Protein AF-A0A482RHF7-F1 (afdb_monomer_lite)

Secondary structure (DSSP, 8-state):
-PPPPTT--S-HHHHHHHHHS-HHHHHHHT---GGG-HHHHTT----TT--HHHHHHHHHHHHHHTT--HHHHHHHHHHHHHHHHHTT-----HHHHHHTT-

Radius of gyration: 16.79 Å; chains: 1; bounding box: 43×41×40 Å

Foldseek 3Di:
DDDDDVQDFPDLVLLLCQQAPDPVLCVVLVPDHQCLFLSRVVRDDDRPPDDSNVVNVVVVVVCVVVVNDPVNVSVVSNVSSVVRVVRPDDDDDPVVVVVVVD

pLDDT: mean 84.37, std 16.83, range [37.56, 98.12]

Sequence (102 aa):
MVRQAEGDRSYHAFYYLLAGASPDLKRTLRLEAPEAYNYLSNEYRKVTGVNDALQFRALTACMNMLGMTEKVQQSIWRVLAVVLHLGNVEFASEGEREAAYN

Structure (mmCIF, N/CA/C/O backbone):
data_AF-A0A482RHF7-F1
#
_entry.id   AF-A0A482RHF7-F1
#
loop_
_atom_site.group_PDB
_atom_site.id
_atom_site.type_symbol
_atom_site.label_atom_id
_atom_site.label_alt_id
_atom_site.label_comp_id
_atom_site.label_asym_id
_atom_site.label_entity_id
_atom_site.label_seq_id
_atom_site.pdbx_PDB_ins_code
_atom_site.Cartn_x
_atom_site.Cartn_y
_atom_site.Cartn_z
_atom_site.occupancy
_atom_site.B_iso_or_equiv
_atom_site.auth_seq_id
_atom_site.auth_comp_id
_atom_site.auth_asym_id
_atom_site.auth_atom_id
_atom_site.pdbx_PDB_model_num
ATOM 1 N N . MET A 1 1 ? -0.049 19.821 -16.859 1.00 37.56 1 MET A N 1
ATOM 2 C CA . MET A 1 1 ? 1.069 19.376 -16.001 1.00 37.56 1 MET A CA 1
ATOM 3 C C . MET A 1 1 ? 1.251 20.421 -14.917 1.00 37.56 1 MET A C 1
ATOM 5 O O . MET A 1 1 ? 1.621 21.545 -15.230 1.00 37.56 1 MET A O 1
ATOM 9 N N . VAL A 1 2 ? 0.857 20.105 -13.685 1.00 39.84 2 VAL A N 1
ATOM 10 C CA . VAL A 1 2 ? 1.014 21.006 -12.534 1.00 39.84 2 VAL A CA 1
ATOM 11 C C . VAL A 1 2 ? 2.462 20.884 -12.062 1.00 39.84 2 VAL A C 1
ATOM 13 O O . VAL A 1 2 ? 2.936 19.771 -11.851 1.00 39.84 2 VAL A O 1
ATOM 16 N N . ARG A 1 3 ? 3.180 22.009 -11.962 1.00 41.75 3 ARG A N 1
ATOM 17 C CA . ARG A 1 3 ? 4.514 22.059 -11.346 1.00 41.75 3 ARG A CA 1
ATOM 18 C C . ARG A 1 3 ? 4.391 21.585 -9.898 1.00 41.75 3 ARG A C 1
ATOM 20 O O . ARG A 1 3 ? 3.671 22.213 -9.128 1.00 41.75 3 ARG A O 1
ATOM 27 N N . GLN A 1 4 ? 5.082 20.508 -9.546 1.00 48.69 4 GLN A N 1
ATOM 28 C CA . GLN A 1 4 ? 5.219 20.081 -8.157 1.00 48.69 4 GLN A CA 1
ATOM 29 C C . GLN A 1 4 ? 6.161 21.040 -7.431 1.00 48.69 4 GLN A C 1
ATOM 31 O O . GLN A 1 4 ? 7.216 21.397 -7.962 1.00 48.69 4 GLN A O 1
ATOM 36 N N . ALA A 1 5 ? 5.750 21.499 -6.249 1.00 48.47 5 ALA A N 1
ATOM 37 C CA . ALA A 1 5 ? 6.627 22.241 -5.354 1.00 48.47 5 ALA A CA 1
ATOM 38 C C . ALA A 1 5 ? 7.785 21.333 -4.901 1.00 48.47 5 ALA A C 1
ATOM 40 O O . ALA A 1 5 ? 7.639 20.110 -4.863 1.00 48.47 5 ALA A O 1
ATOM 41 N N . GLU A 1 6 ? 8.940 21.908 -4.556 1.00 43.34 6 GLU A N 1
ATOM 42 C CA . GLU A 1 6 ? 10.046 21.134 -3.979 1.00 43.34 6 GLU A CA 1
ATOM 43 C C . GLU A 1 6 ? 9.562 20.379 -2.731 1.00 43.34 6 GLU A C 1
ATOM 45 O O . GLU A 1 6 ? 9.251 20.983 -1.707 1.00 43.34 6 GLU A O 1
ATOM 50 N N . GLY A 1 7 ? 9.472 19.049 -2.835 1.00 53.47 7 GLY A N 1
ATOM 51 C CA . GLY A 1 7 ? 9.005 18.169 -1.759 1.00 53.47 7 GLY A CA 1
ATOM 52 C C . GLY A 1 7 ? 7.655 17.487 -2.003 1.00 53.47 7 GLY A C 1
ATOM 53 O O . GLY A 1 7 ? 7.331 16.553 -1.268 1.00 53.47 7 GLY A O 1
ATOM 54 N N . ASP A 1 8 ? 6.903 17.869 -3.040 1.00 60.47 8 ASP A N 1
ATOM 55 C CA . ASP A 1 8 ? 5.708 17.126 -3.449 1.00 60.47 8 ASP A CA 1
ATOM 56 C C . ASP A 1 8 ? 6.121 15.854 -4.194 1.00 60.47 8 ASP A C 1
ATOM 58 O O . ASP A 1 8 ? 6.669 15.897 -5.293 1.00 60.47 8 ASP A O 1
ATOM 62 N N . ARG A 1 9 ? 5.859 14.703 -3.576 1.00 70.38 9 ARG A N 1
ATOM 63 C CA . ARG A 1 9 ? 5.922 13.397 -4.244 1.00 70.38 9 ARG A CA 1
ATOM 64 C C . ARG A 1 9 ? 4.593 13.132 -4.941 1.00 70.38 9 ARG A C 1
ATOM 66 O O . ARG A 1 9 ? 3.531 13.355 -4.354 1.00 70.38 9 ARG A O 1
ATOM 73 N N . SER A 1 10 ? 4.635 12.597 -6.153 1.00 68.69 10 SER A N 1
ATOM 74 C CA . SER A 1 10 ? 3.423 12.121 -6.812 1.00 68.69 10 SER A CA 1
ATOM 75 C C . SER A 1 10 ? 2.852 10.914 -6.048 1.00 68.69 10 SER A C 1
ATOM 77 O O . SER A 1 10 ? 3.568 10.190 -5.359 1.00 68.69 10 SER A O 1
ATOM 79 N N . TYR A 1 11 ? 1.546 10.663 -6.174 1.00 79.31 11 TYR A N 1
ATOM 80 C CA . TYR A 1 11 ? 0.923 9.383 -5.794 1.00 79.31 11 TYR A CA 1
ATOM 81 C C . TYR A 1 11 ? 1.035 8.951 -4.311 1.00 79.31 11 TYR A C 1
ATOM 83 O O . TYR A 1 11 ? 1.357 7.804 -3.995 1.00 79.31 11 TYR A O 1
ATOM 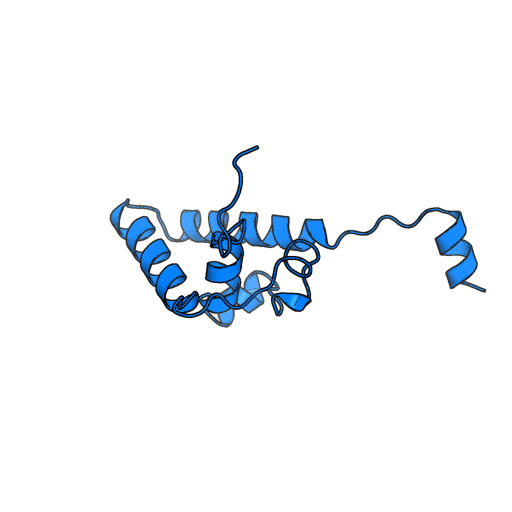91 N N . HIS A 1 12 ? 0.670 9.831 -3.374 1.00 87.00 12 HIS A N 1
ATOM 92 C CA . HIS A 1 12 ? 0.680 9.547 -1.927 1.00 87.00 12 HIS A CA 1
ATOM 93 C C . HIS A 1 12 ? -0.015 8.246 -1.495 1.00 87.00 12 HIS A C 1
ATOM 95 O O . HIS A 1 12 ? 0.428 7.597 -0.549 1.00 87.00 12 HIS A O 1
ATOM 101 N N . ALA A 1 13 ? -1.083 7.845 -2.191 1.00 91.81 13 ALA A N 1
ATOM 102 C CA . ALA A 1 13 ? -1.847 6.649 -1.853 1.00 91.81 13 ALA A CA 1
ATOM 103 C C . ALA A 1 13 ? -0.996 5.364 -1.880 1.00 91.81 13 ALA A C 1
ATOM 105 O O . ALA A 1 13 ? -1.223 4.481 -1.054 1.00 91.81 13 ALA A O 1
ATOM 106 N N . PHE A 1 14 ? 0.008 5.271 -2.764 1.00 93.00 14 PHE A N 1
ATOM 107 C CA . PHE A 1 14 ? 0.918 4.121 -2.792 1.00 93.00 14 PHE A CA 1
ATOM 108 C C . PHE A 1 14 ? 1.795 4.073 -1.543 1.00 93.00 14 PHE A C 1
ATOM 110 O O . PHE A 1 14 ? 1.875 3.035 -0.892 1.00 93.00 14 PHE A O 1
ATOM 117 N N . TYR A 1 15 ? 2.382 5.203 -1.147 1.00 91.44 15 TYR A N 1
ATOM 118 C CA . TYR A 1 15 ? 3.197 5.279 0.066 1.00 91.44 15 TYR A CA 1
ATOM 119 C C . TYR A 1 15 ? 2.378 4.994 1.326 1.00 91.44 15 TYR A C 1
ATOM 121 O O . TYR A 1 15 ? 2.833 4.265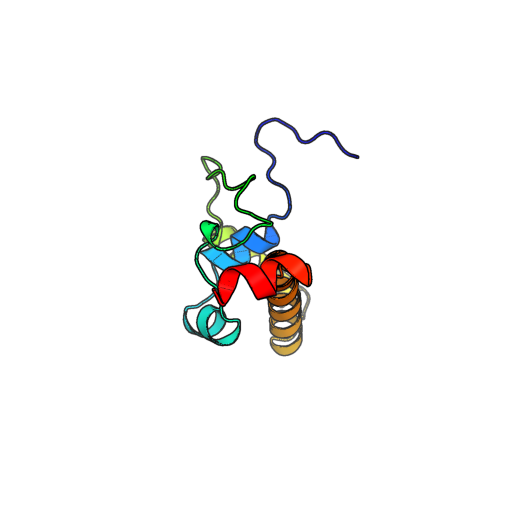 2.205 1.00 91.44 15 TYR A O 1
ATOM 129 N N . TYR A 1 16 ? 1.143 5.498 1.393 1.00 94.62 16 TYR A N 1
ATOM 130 C CA . TYR A 1 16 ? 0.232 5.211 2.500 1.00 94.62 16 TYR A CA 1
ATOM 131 C C . TYR A 1 16 ? -0.067 3.713 2.577 1.00 94.62 16 TYR A C 1
ATOM 133 O O . TYR A 1 16 ? 0.077 3.114 3.641 1.00 94.62 16 TYR A O 1
ATOM 141 N N . LEU A 1 17 ? -0.413 3.085 1.450 1.00 96.44 17 LEU A N 1
ATOM 142 C CA . LEU A 1 17 ? -0.675 1.649 1.388 1.00 96.44 17 LEU A CA 1
ATOM 143 C C . LEU A 1 17 ? 0.552 0.832 1.828 1.00 96.44 17 LEU A C 1
ATOM 145 O O . LEU A 1 17 ? 0.441 -0.013 2.715 1.00 96.44 17 LEU A O 1
ATOM 149 N N . LEU A 1 18 ? 1.729 1.112 1.265 1.00 94.81 18 LEU A N 1
ATOM 150 C CA . LEU A 1 18 ? 2.960 0.375 1.566 1.00 94.81 18 LEU A CA 1
ATOM 151 C C . LEU A 1 18 ? 3.423 0.556 3.017 1.00 94.81 18 LEU A C 1
ATOM 153 O O . LEU A 1 18 ? 3.916 -0.396 3.626 1.00 94.81 18 LEU A O 1
ATOM 157 N N . ALA A 1 19 ? 3.240 1.740 3.604 1.00 94.50 19 ALA A N 1
ATOM 158 C CA . ALA A 1 19 ? 3.632 2.010 4.984 1.00 94.50 19 ALA A CA 1
ATOM 159 C C . ALA A 1 19 ? 2.601 1.509 6.008 1.00 94.50 19 ALA A C 1
ATOM 161 O O . ALA A 1 19 ? 2.979 0.952 7.039 1.00 94.50 19 ALA A O 1
ATOM 162 N N . GLY A 1 20 ? 1.308 1.708 5.740 1.00 95.88 20 GLY A N 1
ATOM 163 C CA . GLY A 1 20 ? 0.238 1.573 6.728 1.00 95.88 20 GLY A CA 1
ATOM 164 C C . GLY A 1 20 ? -0.608 0.305 6.646 1.00 95.88 20 GLY A C 1
ATOM 165 O O . GLY A 1 20 ? -1.295 0.000 7.623 1.00 95.88 20 GLY A O 1
ATOM 166 N N . ALA A 1 21 ? -0.565 -0.442 5.536 1.00 97.25 21 ALA A N 1
ATOM 167 C CA . ALA A 1 21 ? -1.301 -1.699 5.419 1.00 97.25 21 ALA A CA 1
ATOM 168 C C . ALA A 1 21 ? -0.896 -2.703 6.511 1.00 97.25 21 ALA A C 1
ATOM 170 O O . ALA A 1 21 ? 0.273 -2.791 6.897 1.00 97.25 21 ALA A O 1
ATOM 171 N N . SER A 1 22 ? -1.857 -3.499 6.985 1.00 97.06 22 SER A N 1
ATOM 172 C CA . SER A 1 22 ? -1.566 -4.593 7.916 1.00 97.06 22 SER A CA 1
ATOM 173 C C . SER A 1 22 ? -0.684 -5.663 7.252 1.00 97.06 22 SER A C 1
ATOM 175 O O . SER A 1 22 ? -0.712 -5.799 6.025 1.00 97.06 22 SER A O 1
ATOM 177 N N . PRO A 1 23 ? 0.070 -6.467 8.025 1.00 96.88 23 PRO A N 1
ATOM 178 C CA . PRO A 1 23 ? 0.857 -7.570 7.469 1.00 96.88 23 PRO A CA 1
ATOM 179 C C . PRO A 1 23 ? 0.027 -8.530 6.603 1.00 96.88 23 PRO A C 1
ATOM 181 O O . PRO A 1 23 ? 0.464 -8.921 5.521 1.00 96.88 23 PRO A O 1
ATOM 184 N N . ASP A 1 24 ? -1.200 -8.849 7.024 1.00 97.50 24 ASP A N 1
ATOM 185 C CA . ASP A 1 24 ? -2.113 -9.702 6.257 1.00 97.50 24 ASP A CA 1
ATOM 186 C C . ASP A 1 24 ? -2.564 -9.067 4.944 1.00 97.50 24 ASP A C 1
ATOM 188 O O . ASP A 1 24 ? -2.630 -9.751 3.920 1.00 97.50 24 ASP A O 1
ATOM 192 N N . LEU A 1 25 ? -2.836 -7.759 4.946 1.00 96.75 25 LEU A N 1
ATOM 193 C CA . LEU A 1 25 ? -3.195 -7.035 3.733 1.00 96.75 25 LEU A CA 1
ATOM 194 C C . LEU A 1 25 ? -2.009 -6.981 2.763 1.00 96.75 25 LEU A C 1
ATOM 196 O O . LEU A 1 25 ? -2.182 -7.281 1.583 1.00 96.75 25 LEU A O 1
ATOM 200 N N . LYS A 1 26 ? -0.798 -6.687 3.256 1.00 97.94 26 LYS A N 1
ATOM 201 C CA . LYS A 1 26 ? 0.426 -6.707 2.439 1.00 97.94 26 LYS A CA 1
ATOM 202 C C . LYS A 1 26 ? 0.658 -8.079 1.817 1.00 97.94 26 LYS A C 1
ATOM 204 O O . LYS A 1 26 ? 0.885 -8.165 0.616 1.00 97.94 26 LYS A O 1
ATOM 209 N N . ARG A 1 27 ? 0.511 -9.154 2.597 1.00 97.75 27 ARG A N 1
ATOM 210 C CA . ARG A 1 27 ? 0.614 -10.537 2.107 1.00 97.75 27 ARG A CA 1
ATOM 211 C C . ARG A 1 27 ? -0.443 -10.852 1.048 1.00 97.75 27 ARG A C 1
ATOM 213 O O . ARG A 1 27 ? -0.120 -11.426 0.014 1.00 97.75 27 ARG A O 1
ATOM 220 N N . THR A 1 28 ? -1.692 -10.453 1.283 1.00 97.44 28 THR A N 1
ATOM 221 C CA . THR A 1 28 ? -2.812 -10.686 0.353 1.00 97.44 28 THR A CA 1
ATOM 222 C C . THR A 1 28 ? -2.607 -9.966 -0.980 1.00 97.44 28 THR A C 1
ATOM 224 O O . THR A 1 28 ? -2.910 -10.518 -2.035 1.00 97.44 28 THR A O 1
ATOM 227 N N . LEU A 1 29 ? -2.070 -8.747 -0.938 1.00 97.88 29 LEU A N 1
ATOM 228 C CA . LEU A 1 29 ? -1.819 -7.905 -2.109 1.00 97.88 29 LEU A CA 1
ATOM 229 C C . LEU A 1 29 ? -0.426 -8.109 -2.730 1.00 97.88 29 LEU A C 1
ATOM 231 O O . LEU A 1 29 ? -0.118 -7.485 -3.746 1.00 97.88 29 LEU A O 1
ATOM 235 N N . ARG A 1 30 ? 0.398 -8.984 -2.137 1.00 97.50 30 ARG A N 1
ATOM 236 C CA . ARG A 1 30 ? 1.798 -9.231 -2.518 1.00 97.50 30 ARG A CA 1
ATOM 237 C C . ARG A 1 30 ? 2.616 -7.939 -2.573 1.00 97.50 30 ARG A C 1
ATOM 239 O O . ARG A 1 30 ? 3.288 -7.670 -3.557 1.00 97.50 30 ARG A O 1
ATOM 246 N N . LEU A 1 31 ? 2.488 -7.109 -1.542 1.00 97.06 31 LEU A N 1
ATOM 247 C CA . LEU A 1 31 ? 3.197 -5.837 -1.463 1.00 97.06 31 LEU A CA 1
ATOM 248 C C . LEU A 1 31 ? 4.614 -6.025 -0.919 1.00 97.06 31 LEU A C 1
ATOM 250 O O . LEU A 1 31 ? 4.800 -6.671 0.114 1.00 97.06 31 LEU A O 1
ATOM 254 N N . GLU A 1 32 ? 5.577 -5.407 -1.590 1.00 94.31 32 GLU A N 1
ATOM 255 C CA . GLU A 1 32 ? 6.997 -5.391 -1.237 1.00 94.31 32 GLU A CA 1
ATOM 256 C C . GLU A 1 32 ? 7.425 -4.009 -0.716 1.00 94.31 32 GLU A C 1
ATOM 258 O O . GLU A 1 32 ? 6.594 -3.131 -0.466 1.00 94.31 32 GLU A O 1
ATOM 263 N N . ALA A 1 33 ? 8.724 -3.818 -0.482 1.00 90.25 33 ALA A N 1
ATOM 264 C CA . ALA A 1 33 ? 9.259 -2.516 -0.101 1.00 90.25 33 ALA A CA 1
ATOM 265 C C . ALA A 1 33 ? 9.106 -1.501 -1.260 1.00 90.25 33 ALA A C 1
ATOM 267 O O . ALA A 1 33 ? 9.098 -1.912 -2.421 1.00 90.25 33 ALA A O 1
ATOM 268 N N . PRO A 1 34 ? 8.976 -0.186 -0.990 1.00 88.25 34 PRO A N 1
ATOM 269 C CA . PRO A 1 34 ? 8.808 0.832 -2.035 1.00 88.25 34 PRO A CA 1
ATOM 270 C C . PRO A 1 34 ? 9.858 0.778 -3.150 1.00 88.25 34 PRO A C 1
ATOM 272 O O . PRO A 1 34 ? 9.542 1.045 -4.305 1.00 88.25 34 PRO A O 1
ATOM 275 N N . GLU A 1 35 ? 11.086 0.398 -2.810 1.00 87.31 35 GLU A N 1
ATOM 276 C CA . GLU A 1 35 ? 12.229 0.286 -3.714 1.00 87.31 35 GLU A CA 1
ATOM 277 C C . GLU A 1 35 ? 12.052 -0.815 -4.773 1.00 87.31 35 GLU A C 1
ATOM 279 O O . GLU A 1 35 ? 12.699 -0.763 -5.814 1.00 87.31 35 GLU A O 1
ATOM 284 N N . ALA A 1 36 ? 11.157 -1.781 -4.540 1.00 90.25 36 ALA A N 1
ATOM 285 C CA . ALA A 1 36 ? 10.838 -2.850 -5.484 1.00 90.25 36 ALA A CA 1
ATOM 286 C C . ALA A 1 36 ? 9.897 -2.403 -6.616 1.00 90.25 36 ALA A C 1
ATOM 288 O O . ALA A 1 36 ? 9.616 -3.194 -7.512 1.00 90.25 36 ALA A O 1
ATOM 289 N N . TYR A 1 37 ? 9.373 -1.172 -6.584 1.00 90.62 37 TYR A N 1
ATOM 290 C CA . TYR A 1 37 ? 8.411 -0.686 -7.573 1.00 90.62 37 TYR A CA 1
ATOM 291 C C . TYR A 1 37 ? 8.997 0.418 -8.449 1.00 90.62 37 TYR A C 1
ATOM 293 O O . TYR A 1 37 ? 9.324 1.499 -7.960 1.00 90.62 37 TYR A O 1
ATOM 301 N N . ASN A 1 38 ? 9.030 0.196 -9.764 1.00 87.56 38 ASN A N 1
ATOM 302 C CA . ASN A 1 38 ? 9.575 1.141 -10.748 1.00 87.56 38 ASN A CA 1
ATOM 303 C C . ASN A 1 38 ? 8.854 2.497 -10.742 1.00 87.56 38 ASN A C 1
ATOM 305 O O . ASN A 1 38 ? 9.470 3.540 -10.947 1.00 87.56 38 ASN A O 1
ATOM 309 N N . TYR A 1 39 ? 7.550 2.505 -10.451 1.00 84.38 39 TYR A N 1
ATOM 310 C CA . TYR A 1 39 ? 6.789 3.749 -10.301 1.00 84.38 39 TYR A CA 1
ATOM 311 C C . TYR A 1 39 ? 7.188 4.579 -9.078 1.00 84.38 39 TYR A C 1
ATOM 313 O O . TYR A 1 39 ? 6.847 5.758 -9.020 1.00 84.38 39 TYR A O 1
ATOM 321 N N . LEU A 1 40 ? 7.885 3.988 -8.106 1.00 84.06 40 LEU A N 1
ATOM 322 C CA . LEU A 1 40 ? 8.296 4.659 -6.876 1.00 84.06 40 LEU A CA 1
ATOM 323 C C . LEU A 1 40 ? 9.815 4.856 -6.798 1.00 84.06 40 LEU A C 1
ATOM 325 O O . LEU A 1 40 ? 10.254 5.803 -6.156 1.00 84.06 40 LEU A O 1
ATOM 329 N N . SER A 1 41 ? 10.623 4.021 -7.457 1.00 71.56 41 SER A N 1
ATOM 330 C CA . SER A 1 41 ? 12.087 3.989 -7.310 1.00 71.56 41 SER A CA 1
ATOM 331 C C . SER A 1 41 ? 12.786 5.321 -7.620 1.00 71.56 41 SER A C 1
ATOM 333 O O . SER A 1 41 ? 13.717 5.701 -6.912 1.00 71.56 41 SER A O 1
ATOM 335 N N . ASN A 1 42 ? 12.302 6.078 -8.609 1.00 63.69 42 ASN A N 1
ATOM 336 C CA . ASN A 1 42 ? 12.876 7.377 -8.993 1.00 63.69 42 ASN A CA 1
ATOM 337 C C . ASN A 1 42 ? 12.377 8.557 -8.138 1.00 63.69 42 ASN A C 1
ATOM 339 O O . ASN A 1 42 ? 12.993 9.623 -8.126 1.00 63.69 42 ASN A O 1
ATOM 343 N N . GLU A 1 43 ? 11.262 8.381 -7.425 1.00 62.34 43 GLU A N 1
ATOM 344 C CA . GLU A 1 43 ? 10.625 9.421 -6.605 1.00 62.34 43 GLU A CA 1
ATOM 345 C C . GLU A 1 43 ? 10.673 9.119 -5.103 1.00 62.34 43 GLU A C 1
ATOM 347 O O . GLU A 1 43 ? 10.227 9.947 -4.301 1.00 62.34 43 GLU A O 1
ATOM 352 N N . TYR A 1 44 ? 11.219 7.967 -4.695 1.00 62.16 44 TYR A N 1
ATOM 353 C CA . TYR A 1 44 ? 11.237 7.553 -3.300 1.00 62.16 44 TYR A CA 1
ATOM 354 C C . TYR A 1 44 ? 12.185 8.433 -2.489 1.00 62.16 44 TYR A C 1
ATOM 356 O O . TYR A 1 44 ? 13.371 8.168 -2.296 1.00 62.16 44 TYR A O 1
ATOM 364 N N . ARG A 1 45 ? 11.615 9.518 -1.977 1.00 65.56 45 ARG A N 1
ATOM 365 C CA . ARG A 1 45 ? 12.192 10.356 -0.941 1.00 65.56 45 ARG A CA 1
ATOM 366 C C . ARG A 1 45 ? 11.293 10.259 0.274 1.00 65.56 45 ARG A C 1
ATOM 368 O O . ARG A 1 45 ? 10.104 10.575 0.209 1.00 65.56 45 ARG A O 1
ATOM 375 N N . LYS A 1 46 ? 11.865 9.840 1.406 1.00 62.88 46 LYS A N 1
ATOM 376 C CA . LYS A 1 46 ? 11.212 10.051 2.700 1.00 62.88 46 LYS A CA 1
ATOM 377 C C . LYS A 1 46 ? 10.998 11.552 2.861 1.00 62.88 46 LYS A C 1
ATOM 379 O O . LYS A 1 46 ? 11.962 12.309 2.931 1.00 62.88 46 LYS A O 1
ATOM 384 N N . VAL A 1 47 ? 9.738 11.971 2.893 1.00 68.25 47 VAL A N 1
ATOM 385 C CA . VAL A 1 47 ? 9.382 13.369 3.128 1.00 68.25 47 VAL A CA 1
ATOM 386 C C . VAL A 1 47 ? 9.473 13.621 4.627 1.00 68.25 47 VAL A C 1
ATOM 388 O O . VAL A 1 47 ? 8.734 13.028 5.417 1.00 68.25 47 VAL A O 1
ATOM 391 N N . THR A 1 48 ? 10.415 14.470 5.031 1.00 72.25 48 THR A N 1
ATOM 392 C CA . THR A 1 48 ? 10.614 14.841 6.434 1.00 72.25 48 THR A CA 1
ATOM 393 C C . THR A 1 48 ? 9.313 15.382 7.028 1.00 72.25 48 THR A C 1
ATOM 395 O O . THR A 1 48 ? 8.677 16.258 6.451 1.00 72.25 48 THR A O 1
ATOM 398 N N . GLY A 1 49 ? 8.911 14.856 8.188 1.00 73.94 49 GLY A N 1
ATOM 399 C CA . GLY A 1 49 ? 7.701 15.290 8.896 1.00 73.94 49 GLY A CA 1
ATOM 400 C C . GLY A 1 49 ? 6.400 14.595 8.475 1.00 73.94 49 GLY A C 1
ATOM 401 O O . GLY A 1 49 ? 5.375 14.829 9.111 1.00 73.94 49 GLY A O 1
ATOM 402 N N . VAL A 1 50 ? 6.416 13.705 7.474 1.00 81.56 50 VAL A N 1
ATOM 403 C CA . VAL A 1 50 ? 5.228 12.933 7.073 1.00 81.56 50 VAL A CA 1
ATOM 404 C C . VAL A 1 50 ? 5.307 11.499 7.597 1.00 81.56 50 VAL A C 1
ATOM 406 O O . VAL A 1 50 ? 6.279 10.785 7.364 1.00 81.56 50 VAL A O 1
ATOM 409 N N . ASN A 1 51 ? 4.256 11.057 8.292 1.00 89.88 51 ASN A N 1
ATOM 410 C CA . ASN A 1 51 ? 4.086 9.664 8.705 1.00 89.88 51 ASN A CA 1
ATOM 411 C C . ASN A 1 51 ? 3.044 8.974 7.815 1.00 89.88 51 ASN A C 1
ATOM 413 O O . ASN A 1 51 ? 1.840 9.088 8.041 1.00 89.88 51 ASN A O 1
ATOM 417 N N . ASP A 1 52 ? 3.514 8.232 6.819 1.00 92.25 52 ASP A N 1
ATOM 418 C CA . ASP A 1 52 ? 2.661 7.568 5.825 1.00 92.25 52 ASP A CA 1
ATOM 419 C C . ASP A 1 52 ? 1.715 6.527 6.417 1.00 92.25 52 ASP A C 1
ATOM 421 O O . ASP A 1 52 ? 0.577 6.389 5.970 1.00 92.25 52 ASP A O 1
ATOM 425 N N . ALA A 1 53 ? 2.148 5.835 7.470 1.00 94.69 53 ALA A N 1
ATOM 426 C CA . ALA A 1 53 ? 1.300 4.879 8.166 1.00 94.69 53 ALA A CA 1
ATOM 427 C C . ALA A 1 53 ? 0.155 5.583 8.912 1.00 94.69 53 ALA A C 1
ATOM 429 O O . ALA A 1 53 ? -0.961 5.065 8.968 1.00 94.69 53 ALA A O 1
ATOM 430 N N . LEU A 1 54 ? 0.403 6.778 9.460 1.00 95.56 54 LEU A N 1
ATOM 431 C CA . LEU A 1 54 ? -0.648 7.600 10.057 1.00 95.56 54 LEU A CA 1
ATOM 432 C C . LEU A 1 54 ? -1.631 8.097 8.991 1.00 95.56 54 LEU A C 1
ATOM 434 O O . LEU A 1 54 ? -2.841 8.016 9.196 1.00 95.56 54 LEU A O 1
ATOM 438 N N . GLN A 1 55 ? -1.126 8.542 7.840 1.00 95.12 55 GLN A N 1
ATOM 439 C CA . GLN A 1 55 ? -1.969 8.999 6.733 1.00 95.12 55 GLN A CA 1
ATOM 440 C C . GLN A 1 55 ? -2.837 7.873 6.154 1.00 95.12 55 GLN A C 1
ATOM 442 O O . GLN A 1 55 ? -4.014 8.087 5.873 1.00 95.12 55 GLN A O 1
ATOM 447 N N . PHE A 1 56 ? -2.318 6.646 6.072 1.00 96.81 56 PHE A N 1
ATOM 448 C CA . PHE A 1 56 ? -3.114 5.470 5.710 1.00 96.81 56 PHE A CA 1
ATOM 449 C C . PHE A 1 56 ? -4.288 5.231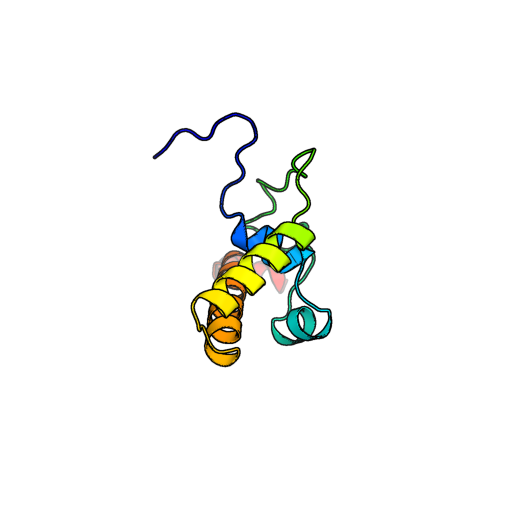 6.664 1.00 96.81 56 PHE A C 1
ATOM 451 O O . PHE A 1 56 ? -5.412 4.971 6.227 1.00 96.81 56 PHE A O 1
ATOM 458 N N . ARG A 1 57 ? -4.046 5.342 7.977 1.00 97.19 57 ARG A N 1
ATOM 459 C CA . ARG A 1 57 ? -5.096 5.189 8.995 1.00 97.19 57 ARG A CA 1
ATOM 460 C C . ARG A 1 57 ? -6.139 6.293 8.876 1.00 97.19 57 ARG A C 1
ATOM 462 O O . ARG A 1 57 ? -7.327 5.991 8.918 1.00 97.19 57 ARG A O 1
ATOM 469 N N . ALA A 1 58 ? -5.707 7.539 8.685 1.00 97.31 58 ALA A N 1
ATOM 470 C CA . ALA A 1 58 ? -6.604 8.673 8.481 1.00 97.31 58 ALA A CA 1
ATOM 471 C C . ALA A 1 58 ? -7.476 8.490 7.228 1.00 97.31 58 ALA A C 1
ATOM 473 O O . ALA A 1 58 ? -8.691 8.667 7.290 1.00 97.31 58 ALA A O 1
ATOM 474 N N . LEU A 1 59 ? -6.881 8.052 6.115 1.00 96.19 59 LEU A N 1
ATOM 475 C CA . LEU A 1 59 ? -7.604 7.764 4.878 1.00 96.19 59 LEU A CA 1
ATOM 476 C C . LEU A 1 59 ? -8.611 6.619 5.061 1.00 96.19 59 LEU A C 1
ATOM 478 O O . LEU A 1 59 ? -9.764 6.744 4.659 1.00 96.19 59 LEU A O 1
ATOM 482 N N . THR A 1 60 ? -8.209 5.534 5.726 1.00 96.88 60 THR A N 1
ATOM 483 C CA . THR A 1 60 ? -9.096 4.399 6.037 1.00 96.88 60 THR A CA 1
ATOM 484 C C . THR A 1 60 ? -10.262 4.827 6.931 1.00 96.88 60 THR A C 1
ATOM 486 O O . THR A 1 60 ? -11.411 4.476 6.669 1.00 96.88 60 THR A O 1
ATOM 489 N N . ALA A 1 61 ? -9.998 5.644 7.954 1.00 97.44 61 ALA A N 1
ATOM 490 C CA . ALA A 1 61 ? -11.034 6.204 8.817 1.00 97.44 61 ALA A CA 1
ATOM 491 C C . ALA A 1 61 ? -12.010 7.101 8.039 1.00 97.44 61 ALA A C 1
ATOM 493 O O . ALA A 1 61 ? -13.218 6.989 8.228 1.00 97.44 61 ALA A O 1
ATOM 494 N N . CYS A 1 62 ? -11.507 7.927 7.119 1.00 97.69 62 CYS A N 1
ATOM 495 C CA . CYS A 1 62 ? -12.338 8.746 6.240 1.00 97.69 62 CYS A CA 1
ATOM 496 C C . CYS A 1 62 ? -13.249 7.882 5.351 1.00 97.69 62 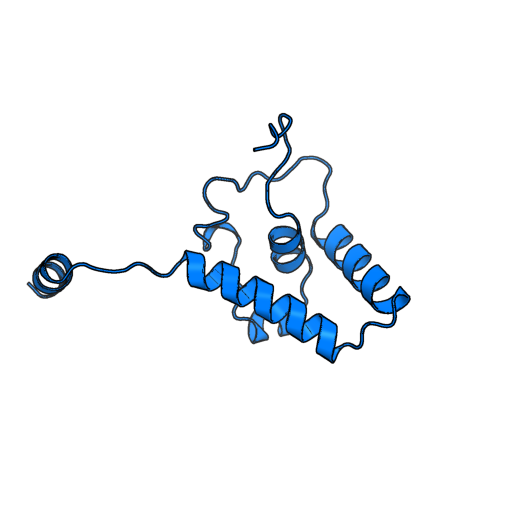CYS A C 1
ATOM 498 O O . CYS A 1 62 ? -14.453 8.116 5.294 1.00 97.69 62 CYS A O 1
ATOM 500 N N . MET A 1 63 ? -12.718 6.821 4.732 1.00 97.50 63 MET A N 1
ATOM 501 C CA . MET A 1 63 ? -13.529 5.880 3.947 1.00 97.50 63 MET A CA 1
ATOM 502 C C . MET A 1 63 ? -14.637 5.228 4.786 1.00 97.50 63 MET A C 1
ATOM 504 O O . MET A 1 63 ? -15.772 5.123 4.321 1.00 97.50 63 MET A O 1
ATOM 508 N N . ASN A 1 64 ? -14.339 4.851 6.034 1.00 97.06 64 ASN A N 1
ATOM 509 C CA . ASN A 1 64 ? -15.343 4.332 6.967 1.00 97.06 64 ASN A CA 1
ATOM 510 C C . ASN A 1 64 ? -16.432 5.371 7.279 1.00 97.06 64 ASN A C 1
ATOM 512 O O . ASN A 1 64 ? -17.615 5.042 7.238 1.00 97.06 64 ASN A O 1
ATOM 516 N N . MET A 1 65 ? -16.051 6.624 7.555 1.00 97.75 65 MET A N 1
ATOM 517 C CA . MET A 1 65 ? -17.001 7.716 7.821 1.00 97.75 65 MET A CA 1
ATOM 518 C C . MET A 1 65 ? -17.912 8.002 6.622 1.00 97.75 65 MET A C 1
ATOM 520 O O . MET A 1 65 ? -19.077 8.341 6.803 1.00 97.75 65 MET A O 1
ATOM 524 N N . LEU A 1 66 ? -17.403 7.815 5.403 1.00 97.62 66 LEU A N 1
ATOM 525 C CA . LEU A 1 66 ? -18.166 7.939 4.160 1.00 97.62 66 LEU A CA 1
ATOM 526 C C . LEU A 1 66 ? -19.043 6.710 3.853 1.00 97.62 66 LEU A C 1
ATOM 528 O O . LEU A 1 66 ? -19.674 6.656 2.800 1.00 97.62 66 LEU A O 1
ATOM 532 N N . GLY A 1 67 ? -19.084 5.712 4.741 1.00 97.62 67 GLY A N 1
ATOM 533 C CA . GLY A 1 67 ? -19.904 4.511 4.576 1.00 97.62 67 GLY A CA 1
ATOM 534 C C . GLY A 1 67 ? -19.345 3.504 3.569 1.00 97.62 67 GLY A C 1
ATOM 535 O O . GLY A 1 67 ? -20.069 2.612 3.122 1.00 97.62 67 GLY A O 1
ATOM 536 N N . MET A 1 68 ? -18.066 3.607 3.193 1.00 97.88 68 MET A N 1
ATOM 537 C CA . MET A 1 68 ? -17.449 2.617 2.314 1.00 97.88 68 MET A CA 1
ATOM 538 C C . MET A 1 68 ? -17.274 1.300 3.061 1.00 97.88 68 MET A C 1
ATOM 540 O O . MET A 1 68 ? -16.535 1.217 4.041 1.00 97.88 68 MET A O 1
ATOM 544 N N . THR A 1 69 ? -17.915 0.245 2.562 1.00 97.69 69 THR A N 1
ATOM 545 C CA . THR A 1 69 ? -17.757 -1.101 3.126 1.00 97.69 69 THR A CA 1
ATOM 546 C C . THR A 1 69 ? -16.311 -1.584 3.024 1.00 97.69 69 THR A C 1
ATOM 548 O O . THR A 1 69 ? -15.575 -1.198 2.111 1.00 97.69 69 THR A O 1
ATOM 551 N N . GLU A 1 70 ? -15.924 -2.512 3.898 1.00 95.00 70 GLU A N 1
ATOM 552 C CA . GLU A 1 70 ? -14.603 -3.141 3.841 1.00 95.00 70 GLU A CA 1
ATOM 553 C C . GLU A 1 70 ? -14.323 -3.751 2.457 1.00 95.00 70 GLU A C 1
ATOM 555 O O . GLU A 1 70 ? -13.242 -3.571 1.907 1.00 95.00 70 GLU A O 1
ATOM 560 N N . LYS A 1 71 ? -15.320 -4.382 1.822 1.00 96.12 71 LYS A N 1
ATOM 561 C CA . LYS A 1 71 ? -15.190 -4.942 0.466 1.00 96.12 71 LYS A CA 1
ATOM 562 C C . LYS A 1 71 ? -14.802 -3.884 -0.576 1.00 96.12 71 LYS A C 1
ATOM 564 O O . LYS A 1 71 ? -13.989 -4.162 -1.462 1.00 96.12 71 LYS A O 1
ATOM 569 N N . VAL A 1 72 ? -15.377 -2.685 -0.485 1.00 97.56 72 VAL A N 1
ATOM 570 C CA . VAL A 1 72 ? -15.042 -1.567 -1.380 1.00 97.56 72 VAL A CA 1
ATOM 571 C C . VAL A 1 72 ? -13.617 -1.090 -1.111 1.00 97.56 72 VAL A C 1
ATOM 573 O O . VAL A 1 72 ? -12.835 -0.981 -2.051 1.00 97.56 72 VAL A O 1
ATOM 576 N N . GLN A 1 73 ? -13.239 -0.906 0.155 1.00 96.81 73 GLN A N 1
ATOM 577 C CA . GLN A 1 73 ? -11.881 -0.493 0.528 1.00 96.81 73 GLN A CA 1
ATOM 578 C C . GLN A 1 73 ? -10.829 -1.504 0.055 1.00 96.81 73 GLN A C 1
ATOM 580 O O . GLN A 1 73 ? -9.842 -1.133 -0.574 1.00 96.81 73 GLN A O 1
ATOM 585 N N . GLN A 1 74 ? -11.083 -2.799 0.256 1.00 96.31 74 GLN A N 1
ATOM 586 C CA . GLN A 1 74 ? -10.235 -3.885 -0.240 1.00 96.31 74 GLN A CA 1
ATOM 587 C C . GLN A 1 74 ? -10.096 -3.864 -1.767 1.00 96.31 74 GLN A C 1
ATOM 589 O O . GLN A 1 74 ? -9.028 -4.165 -2.299 1.00 96.31 74 GLN A O 1
ATOM 594 N N . SER A 1 75 ? -11.158 -3.491 -2.485 1.00 97.69 75 SER A N 1
ATOM 595 C CA . SER A 1 75 ? -11.112 -3.348 -3.943 1.00 97.69 75 SER A CA 1
ATOM 596 C C . SER A 1 75 ? -10.236 -2.164 -4.357 1.00 97.69 75 SER A C 1
ATOM 598 O O . SER A 1 75 ? -9.415 -2.314 -5.256 1.00 97.69 75 SER A O 1
ATOM 600 N N . ILE A 1 76 ? -10.335 -1.026 -3.662 1.00 97.44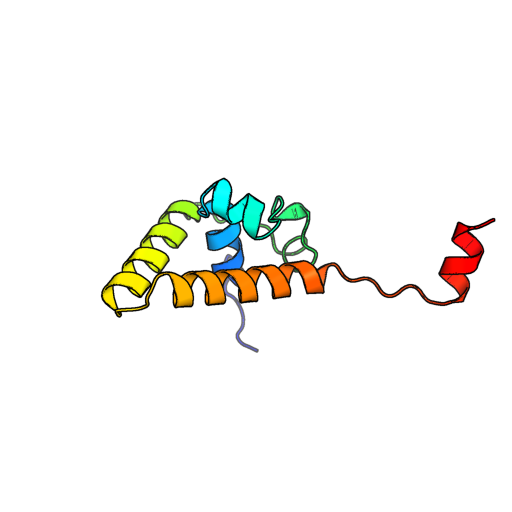 76 ILE A N 1
ATOM 601 C CA . ILE A 1 76 ? -9.474 0.147 -3.885 1.00 97.44 76 ILE A CA 1
ATOM 602 C C . ILE A 1 76 ? -8.002 -0.225 -3.667 1.00 97.44 76 ILE A C 1
ATOM 604 O O . ILE A 1 76 ? -7.167 0.015 -4.539 1.00 97.44 76 ILE A O 1
ATOM 608 N N . TRP A 1 77 ? -7.683 -0.885 -2.550 1.00 97.69 77 TRP A N 1
ATOM 609 C CA . TRP A 1 77 ? -6.319 -1.339 -2.263 1.00 97.69 77 TRP A CA 1
ATOM 610 C C . TRP A 1 77 ? -5.789 -2.321 -3.301 1.00 97.69 77 TRP A C 1
ATOM 612 O O . TRP A 1 77 ? -4.623 -2.243 -3.685 1.00 97.69 77 TRP A O 1
ATOM 622 N N . ARG A 1 78 ? -6.653 -3.198 -3.816 1.00 98.12 78 ARG A N 1
ATOM 623 C CA . ARG A 1 78 ? -6.298 -4.122 -4.893 1.00 98.12 78 ARG A CA 1
ATOM 624 C C . ARG A 1 78 ? -5.977 -3.402 -6.193 1.00 98.12 78 ARG A C 1
ATOM 626 O O . ARG A 1 78 ? -4.995 -3.758 -6.831 1.00 98.12 78 ARG A O 1
ATOM 633 N N . VAL A 1 79 ? -6.759 -2.391 -6.571 1.00 98.06 79 VAL A N 1
ATOM 634 C CA . VAL A 1 79 ? -6.477 -1.576 -7.763 1.00 98.06 79 VAL A CA 1
ATOM 635 C C . VAL A 1 79 ? -5.122 -0.886 -7.625 1.00 98.06 79 VAL A C 1
ATOM 637 O O . VAL A 1 79 ? -4.311 -0.971 -8.541 1.00 98.06 79 VAL A O 1
ATOM 640 N N . LEU A 1 80 ? -4.827 -0.280 -6.470 1.00 96.88 80 LEU A N 1
ATOM 641 C CA . LEU A 1 80 ? -3.523 0.349 -6.239 1.00 96.88 80 LEU A CA 1
ATOM 642 C C . LEU A 1 80 ? -2.367 -0.659 -6.325 1.00 96.88 80 LEU A C 1
ATOM 644 O O . LEU A 1 80 ? -1.359 -0.374 -6.966 1.00 96.88 80 LEU A O 1
ATOM 648 N N . ALA A 1 81 ? -2.523 -1.845 -5.731 1.00 97.19 81 ALA A N 1
ATOM 649 C CA . ALA A 1 81 ? -1.520 -2.903 -5.816 1.00 97.19 81 ALA A CA 1
ATOM 650 C C . ALA A 1 81 ? -1.297 -3.371 -7.263 1.00 97.19 81 ALA A C 1
ATOM 652 O O . ALA A 1 81 ? -0.158 -3.532 -7.685 1.00 97.19 81 ALA A O 1
ATOM 653 N N . VAL A 1 82 ? -2.368 -3.540 -8.047 1.00 97.56 82 VAL A N 1
ATOM 654 C CA . VAL A 1 82 ? -2.270 -3.899 -9.472 1.00 97.56 82 VAL A CA 1
ATOM 655 C C . VAL A 1 82 ? -1.496 -2.843 -10.251 1.00 97.56 82 VAL A C 1
ATOM 657 O O . VAL A 1 82 ? -0.631 -3.203 -11.040 1.00 97.56 82 VAL A O 1
ATOM 660 N N . VAL A 1 83 ? -1.759 -1.554 -10.017 1.00 95.50 83 VAL A N 1
ATOM 661 C CA . VAL A 1 83 ? -1.017 -0.478 -10.687 1.00 95.50 83 VAL A CA 1
ATOM 662 C C . VAL A 1 83 ? 0.472 -0.544 -10.342 1.00 95.50 83 VAL A C 1
ATOM 664 O O . VAL A 1 83 ? 1.293 -0.471 -11.249 1.00 95.50 83 VAL A O 1
ATOM 667 N N . LEU A 1 84 ? 0.834 -0.754 -9.071 1.00 94.25 84 LEU A N 1
ATOM 668 C CA . LEU A 1 84 ? 2.236 -0.929 -8.670 1.00 94.25 84 LEU A CA 1
ATOM 669 C C . LEU A 1 84 ? 2.901 -2.109 -9.391 1.00 94.25 84 LEU A C 1
ATOM 671 O O . LEU A 1 84 ? 3.980 -1.953 -9.954 1.00 94.25 84 LEU A O 1
ATOM 675 N N . HIS A 1 85 ? 2.232 -3.262 -9.424 1.00 95.81 85 HIS A N 1
ATOM 676 C CA . HIS A 1 85 ? 2.747 -4.469 -10.076 1.00 95.81 85 HIS A CA 1
ATOM 677 C C . HIS A 1 85 ? 2.892 -4.313 -11.589 1.00 95.81 85 HIS A C 1
ATOM 679 O O . HIS A 1 85 ? 3.878 -4.770 -12.158 1.00 95.81 85 HIS A O 1
ATOM 685 N N . LEU A 1 86 ? 1.945 -3.641 -12.248 1.00 94.44 86 LEU A N 1
ATOM 686 C CA . LEU A 1 86 ? 2.020 -3.371 -13.685 1.00 94.44 86 LEU A CA 1
ATOM 687 C C . LEU A 1 86 ? 3.203 -2.469 -14.048 1.00 94.44 86 LEU A C 1
ATOM 689 O O . LEU A 1 86 ? 3.77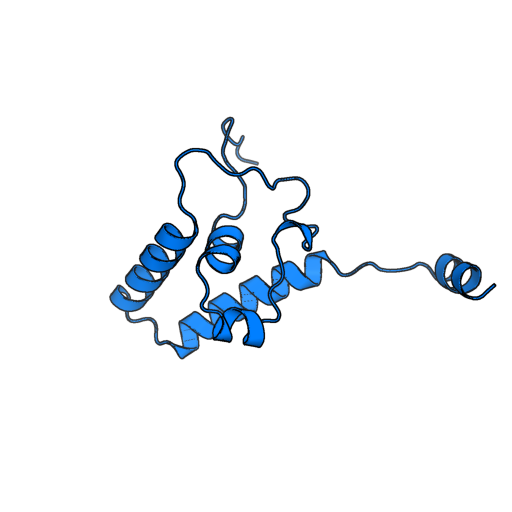3 -2.639 -15.121 1.00 94.44 86 LEU A O 1
ATOM 693 N N . GLY A 1 87 ? 3.607 -1.561 -13.156 1.00 90.19 87 GLY A N 1
ATOM 694 C CA . GLY A 1 87 ? 4.801 -0.736 -13.355 1.00 90.19 87 GLY A CA 1
ATOM 695 C C . GLY A 1 87 ? 6.106 -1.533 -13.432 1.00 90.19 87 GLY A C 1
ATOM 696 O O . GLY A 1 87 ? 7.081 -1.049 -14.001 1.00 90.19 87 GLY A O 1
ATOM 697 N N . ASN A 1 88 ? 6.115 -2.756 -12.901 1.00 91.88 88 ASN A N 1
ATOM 698 C CA . ASN A 1 88 ? 7.270 -3.653 -12.913 1.00 91.88 88 ASN A CA 1
ATOM 699 C C . ASN A 1 88 ? 7.256 -4.637 -14.091 1.00 91.88 88 ASN A C 1
ATOM 701 O O . ASN A 1 88 ? 8.161 -5.460 -14.209 1.00 91.88 88 ASN A O 1
ATOM 705 N N . VAL A 1 89 ? 6.225 -4.610 -14.941 1.00 92.12 89 VAL A N 1
ATOM 706 C CA . VAL A 1 89 ? 6.174 -5.477 -16.120 1.00 92.12 89 VAL A CA 1
ATOM 707 C C . VAL A 1 89 ? 7.125 -4.927 -17.176 1.00 92.12 89 VAL A C 1
ATOM 709 O O . VAL A 1 89 ? 6.887 -3.870 -17.758 1.00 92.12 89 VAL A O 1
ATOM 712 N N . GLU A 1 90 ? 8.185 -5.680 -17.442 1.00 86.38 90 GLU A N 1
ATOM 713 C CA . GLU A 1 90 ? 9.131 -5.416 -18.521 1.00 86.38 90 GLU A CA 1
ATOM 714 C C . GLU A 1 90 ? 8.835 -6.337 -19.707 1.00 86.38 90 GLU A C 1
ATOM 716 O O . GLU A 1 90 ? 8.610 -7.541 -19.555 1.00 86.38 90 GLU A O 1
ATOM 721 N N . PHE A 1 91 ? 8.818 -5.763 -20.908 1.00 85.25 91 PHE A N 1
ATOM 722 C CA . PHE A 1 91 ? 8.657 -6.519 -22.143 1.00 85.25 91 PHE A CA 1
ATOM 723 C C . PHE A 1 91 ? 10.037 -6.753 -22.747 1.00 85.25 91 PHE A C 1
ATOM 725 O O . PHE A 1 91 ? 10.675 -5.808 -23.198 1.00 85.25 91 PHE A O 1
ATOM 732 N N . ALA A 1 92 ? 10.482 -8.007 -22.767 1.00 81.38 92 ALA A N 1
ATOM 733 C CA . ALA A 1 92 ? 11.688 -8.381 -23.494 1.00 81.38 92 ALA A CA 1
ATOM 734 C C . ALA A 1 92 ? 11.394 -8.456 -24.997 1.00 81.38 92 ALA A C 1
ATOM 736 O O . ALA A 1 92 ? 10.381 -9.032 -25.413 1.00 81.38 92 ALA A O 1
ATOM 737 N N . SER A 1 93 ? 12.300 -7.919 -25.808 1.00 75.44 93 SER A N 1
ATOM 738 C CA . SER A 1 93 ? 12.304 -8.161 -27.248 1.00 75.44 93 SER A CA 1
ATOM 739 C C . SER A 1 93 ? 12.777 -9.589 -27.556 1.00 75.44 93 SER A C 1
ATOM 741 O O . SER A 1 93 ? 13.475 -10.223 -26.762 1.00 75.44 93 SER A O 1
ATOM 743 N N . GLU A 1 94 ? 12.381 -10.130 -28.709 1.00 69.00 94 GLU A N 1
ATOM 744 C CA . GLU A 1 94 ? 12.671 -11.523 -29.089 1.00 69.00 94 GLU A CA 1
ATOM 745 C C . GLU A 1 94 ? 14.187 -11.819 -29.121 1.00 69.00 94 GLU A C 1
ATOM 747 O O . GLU A 1 94 ? 14.612 -12.883 -28.675 1.00 69.00 94 GLU A O 1
ATOM 752 N N . GLY A 1 95 ? 15.015 -10.833 -29.494 1.00 67.50 95 GLY A N 1
ATOM 753 C CA . GLY A 1 95 ? 16.480 -10.950 -29.496 1.00 67.50 95 GLY A CA 1
ATOM 754 C C . GLY A 1 95 ? 17.140 -10.953 -28.108 1.00 67.50 95 GLY A C 1
ATOM 755 O O . GLY A 1 95 ? 18.187 -11.570 -27.926 1.00 67.50 95 GLY A O 1
ATOM 756 N N . GLU A 1 96 ? 16.530 -10.328 -27.097 1.00 62.50 96 GLU A N 1
ATOM 757 C CA . GLU A 1 96 ? 17.040 -10.362 -25.713 1.00 62.50 96 GLU A CA 1
ATOM 758 C C . GLU A 1 96 ? 16.773 -11.719 -25.045 1.00 62.50 96 GLU A C 1
ATOM 760 O O . GLU A 1 96 ? 17.541 -12.165 -24.192 1.00 62.50 96 GLU A O 1
ATOM 765 N N . ARG A 1 97 ? 15.709 -12.413 -25.469 1.00 60.91 97 ARG A N 1
ATOM 766 C CA . ARG A 1 97 ? 15.365 -13.755 -24.974 1.00 60.91 97 ARG A CA 1
ATOM 767 C C . ARG A 1 97 ? 16.310 -14.834 -25.507 1.00 60.91 97 ARG A C 1
ATOM 769 O O . ARG A 1 97 ? 16.614 -15.764 -24.767 1.00 60.91 97 ARG A O 1
ATOM 776 N N . GLU A 1 98 ? 16.801 -14.700 -26.740 1.00 60.31 98 GLU A N 1
ATOM 777 C CA . GLU A 1 98 ? 17.808 -15.607 -27.315 1.00 60.31 98 GLU A CA 1
ATOM 778 C C . GLU A 1 98 ? 19.195 -15.424 -26.682 1.00 60.31 98 GLU A C 1
ATOM 780 O O . GLU A 1 98 ? 19.897 -16.406 -26.445 1.00 60.31 98 GLU A O 1
ATOM 785 N N . ALA A 1 99 ? 19.587 -14.194 -26.337 1.00 59.59 99 ALA A N 1
ATOM 786 C CA . ALA A 1 99 ? 20.865 -13.928 -25.671 1.00 59.59 99 ALA A CA 1
ATOM 787 C C . ALA A 1 99 ? 20.916 -14.437 -24.216 1.00 59.59 99 ALA A C 1
ATOM 789 O O . ALA A 1 99 ? 21.990 -14.770 -23.731 1.00 59.59 99 ALA A O 1
ATOM 790 N N . ALA A 1 100 ? 19.774 -14.532 -23.526 1.00 58.81 100 ALA A N 1
ATOM 791 C CA . ALA A 1 100 ? 19.694 -15.050 -22.156 1.00 58.81 100 ALA A CA 1
ATOM 792 C C . ALA A 1 100 ? 19.738 -16.592 -22.059 1.00 58.81 100 ALA A C 1
ATOM 794 O O . ALA A 1 100 ? 19.782 -17.132 -20.953 1.00 58.81 100 ALA A O 1
ATOM 795 N N . TYR A 1 101 ? 19.686 -17.297 -23.195 1.00 60.06 101 TYR A N 1
ATOM 796 C CA . TYR A 1 101 ? 19.709 -18.765 -23.276 1.00 60.06 101 TYR A CA 1
ATOM 797 C C . TYR A 1 101 ? 21.015 -19.323 -23.879 1.00 60.06 101 TYR A C 1
ATOM 799 O O . TYR A 1 101 ? 21.146 -20.538 -24.030 1.00 60.06 101 TYR A O 1
ATOM 807 N N . ASN A 1 102 ? 21.974 -18.453 -24.210 1.00 48.66 102 ASN A N 1
ATOM 808 C CA . ASN A 1 102 ? 23.334 -18.807 -24.636 1.00 48.66 102 ASN A CA 1
ATOM 809 C C . ASN A 1 102 ? 24.352 -18.433 -23.552 1.00 48.66 102 ASN A C 1
ATOM 811 O O . ASN A 1 102 ? 25.416 -19.090 -23.512 1.00 48.66 102 ASN A O 1
#